Protein AF-A0A6P0P3L4-F1 (afdb_monomer_lite)

Sequence (74 aa):
MGIEESQSAQSVKDFISKQQIALKEAKETRYWLRLLIETEMIEPEKITKLLDECEQLMKILAKSIVTSKQKLKH

Structure (mmCIF, N/CA/C/O backbone):
data_AF-A0A6P0P3L4-F1
#
_entry.id   AF-A0A6P0P3L4-F1
#
loop_
_atom_site.group_PDB
_atom_site.id
_atom_site.type_symbol
_atom_site.label_atom_id
_atom_site.label_alt_id
_atom_site.label_comp_id
_atom_site.label_asym_id
_atom_site.label_entity_id
_atom_site.label_seq_id
_atom_site.pdbx_PDB_ins_code
_atom_site.Cartn_x
_atom_site.Cartn_y
_atom_site.Cartn_z
_atom_site.occupancy
_atom_site.B_iso_or_equiv
_atom_site.auth_seq_id
_atom_site.auth_comp_id
_atom_site.auth_asym_id
_atom_site.auth_atom_id
_atom_site.pdbx_PDB_model_num
ATOM 1 N N . MET A 1 1 ? -16.766 3.150 32.235 1.00 50.56 1 MET A N 1
ATOM 2 C CA . MET A 1 1 ? -15.639 3.715 31.475 1.00 50.56 1 MET A CA 1
ATOM 3 C C . MET A 1 1 ? -14.370 3.471 32.273 1.00 50.56 1 MET A C 1
ATOM 5 O O . MET A 1 1 ? -13.914 4.328 33.022 1.00 50.56 1 MET A O 1
ATOM 9 N N . GLY A 1 2 ? -13.914 2.221 32.237 1.00 50.97 2 GLY A N 1
ATOM 10 C CA . GLY A 1 2 ? -12.746 1.765 32.989 1.00 50.97 2 GLY A CA 1
ATOM 11 C C . GLY A 1 2 ? -11.456 2.247 32.331 1.00 50.97 2 GLY A C 1
ATOM 12 O O . GLY A 1 2 ? -11.410 2.464 31.121 1.00 50.97 2 GLY A O 1
ATOM 13 N N . ILE A 1 3 ? -10.394 2.405 33.119 1.00 64.69 3 ILE A N 1
ATOM 14 C CA . ILE A 1 3 ? -9.064 2.819 32.641 1.00 64.69 3 ILE A CA 1
ATOM 15 C C . ILE A 1 3 ? -8.574 1.909 31.490 1.00 64.69 3 ILE A C 1
ATOM 17 O O . ILE A 1 3 ? -7.943 2.397 30.554 1.00 64.69 3 ILE A O 1
ATOM 21 N N . GLU A 1 4 ? -8.942 0.624 31.499 1.00 62.16 4 GLU A N 1
ATOM 22 C CA . GLU A 1 4 ? -8.629 -0.358 30.446 1.00 62.16 4 GLU A CA 1
ATOM 23 C C . GLU A 1 4 ? -9.285 -0.051 29.088 1.00 62.16 4 GLU A C 1
ATOM 25 O O . GLU A 1 4 ? -8.644 -0.195 28.043 1.00 62.16 4 GLU A O 1
ATOM 30 N N . GLU A 1 5 ? -10.531 0.432 29.075 1.00 61.06 5 GLU A N 1
ATOM 31 C CA . GLU A 1 5 ? -11.233 0.828 27.843 1.00 61.06 5 GLU A CA 1
ATOM 32 C C . GLU A 1 5 ? -10.581 2.076 27.232 1.00 61.06 5 GLU A C 1
ATOM 34 O O . GLU A 1 5 ? -10.382 2.160 26.019 1.00 61.06 5 GLU A O 1
ATOM 39 N N . SER A 1 6 ? -10.174 3.024 28.084 1.00 62.06 6 SER A N 1
ATOM 40 C CA . SER A 1 6 ? -9.480 4.250 27.673 1.00 62.06 6 SER A CA 1
ATOM 41 C C . SER A 1 6 ? -8.090 3.962 27.089 1.00 62.06 6 SER A C 1
ATOM 43 O O . SER A 1 6 ? -7.742 4.479 26.024 1.00 62.06 6 SER A O 1
ATOM 45 N N . GLN A 1 7 ? -7.313 3.076 27.723 1.00 66.75 7 GLN A N 1
ATOM 46 C CA . GLN A 1 7 ? -6.001 2.661 27.213 1.00 66.75 7 GLN A CA 1
ATOM 47 C C . GLN A 1 7 ? -6.110 1.888 25.892 1.00 66.75 7 GLN A C 1
ATOM 49 O O . GLN A 1 7 ? -5.350 2.154 24.957 1.00 66.75 7 GLN A O 1
ATOM 54 N N . SER A 1 8 ? -7.090 0.989 25.773 1.00 71.06 8 SER A N 1
ATOM 55 C CA . SER A 1 8 ? -7.338 0.235 24.539 1.00 71.06 8 SER A CA 1
ATOM 56 C C . SER A 1 8 ? -7.742 1.160 23.389 1.00 71.06 8 SER A C 1
ATOM 58 O O . SER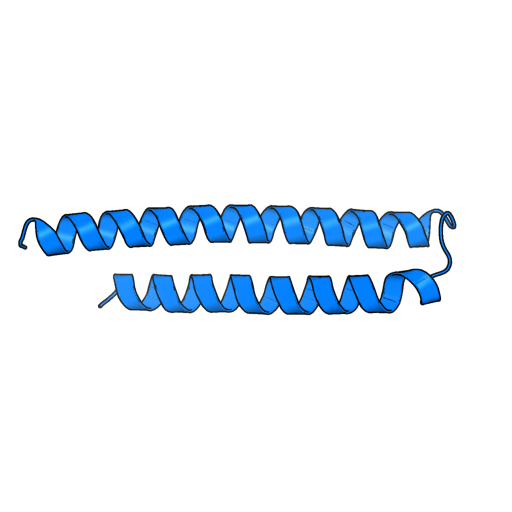 A 1 8 ? -7.173 1.086 22.299 1.00 71.06 8 SER A O 1
ATOM 60 N N . ALA A 1 9 ? -8.658 2.102 23.633 1.00 75.12 9 ALA A N 1
ATOM 61 C CA . ALA A 1 9 ? -9.063 3.091 22.637 1.00 75.12 9 ALA A CA 1
ATOM 62 C C . ALA A 1 9 ? -7.896 3.995 22.202 1.00 75.12 9 ALA A C 1
ATOM 64 O O . ALA A 1 9 ? -7.777 4.324 21.018 1.00 75.12 9 ALA A O 1
ATOM 65 N N . GLN A 1 10 ? -7.010 4.376 23.127 1.00 79.44 10 GLN A N 1
ATOM 66 C CA . GLN A 1 10 ? -5.813 5.155 22.811 1.00 79.44 10 GLN A CA 1
ATOM 67 C C . GLN A 1 10 ? -4.819 4.358 21.948 1.00 79.44 10 GLN A C 1
ATOM 69 O O . GLN A 1 10 ? -4.311 4.885 20.957 1.00 79.44 10 GLN A O 1
ATOM 74 N N . SER A 1 11 ? -4.591 3.080 22.264 1.00 87.50 11 SER A N 1
ATOM 75 C CA . SER A 1 11 ? -3.718 2.190 21.486 1.00 87.50 11 SER A CA 1
ATOM 76 C C . SER A 1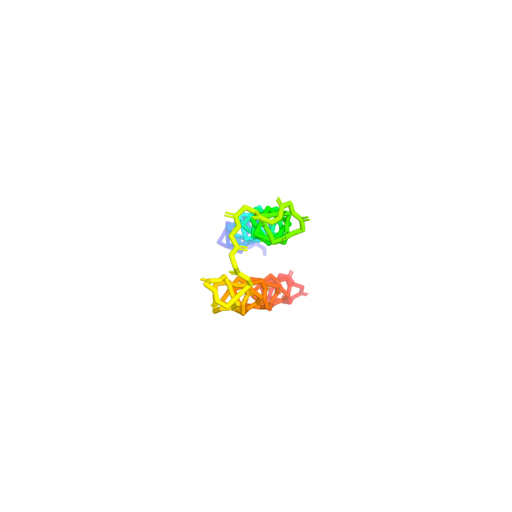 11 ? -4.250 1.944 20.066 1.00 87.50 11 SER A C 1
ATOM 78 O O . SER A 1 11 ? -3.498 2.015 19.094 1.00 87.50 11 SER A O 1
ATOM 80 N N . VAL A 1 12 ? -5.565 1.750 19.908 1.00 90.88 12 VAL A N 1
ATOM 81 C CA . VAL A 1 12 ? -6.189 1.566 18.585 1.00 90.88 12 VAL A CA 1
ATOM 82 C C . VAL A 1 12 ? -6.077 2.831 17.727 1.00 90.88 12 VAL A C 1
ATOM 84 O O . VAL A 1 12 ? -5.852 2.730 16.519 1.00 90.88 12 VAL A O 1
ATOM 87 N N . LYS A 1 13 ? -6.186 4.029 18.319 1.00 92.62 13 LYS A N 1
ATOM 88 C CA . LYS A 1 13 ? -5.961 5.296 17.599 1.00 92.62 13 LYS A CA 1
ATOM 89 C C . LYS A 1 13 ? -4.521 5.425 17.100 1.00 92.62 13 LYS A C 1
ATOM 91 O O . LYS A 1 13 ? -4.326 5.814 15.949 1.00 92.62 13 LYS A O 1
ATOM 96 N N . ASP A 1 14 ? -3.536 5.069 17.925 1.00 93.50 14 ASP A N 1
ATOM 97 C CA . ASP A 1 14 ? -2.123 5.055 17.524 1.00 93.50 14 ASP A CA 1
ATOM 98 C C . ASP A 1 14 ? -1.867 4.048 16.391 1.00 93.50 14 ASP A C 1
ATOM 100 O O . ASP A 1 14 ? -1.259 4.390 15.375 1.00 93.50 14 ASP A O 1
ATOM 104 N N . PHE A 1 15 ? -2.432 2.841 16.497 1.00 93.62 15 PHE A N 1
ATOM 105 C CA . PHE A 1 15 ? -2.380 1.844 15.428 1.00 93.62 15 PHE A CA 1
ATOM 106 C C . PHE A 1 15 ? -2.957 2.386 14.111 1.00 93.62 15 PHE A C 1
ATOM 108 O O . PHE A 1 15 ? -2.315 2.287 13.067 1.00 93.62 15 PHE A O 1
ATOM 115 N N . ILE A 1 16 ? -4.140 3.012 14.144 1.00 95.88 16 ILE A N 1
ATOM 116 C CA . ILE A 1 16 ? -4.752 3.627 12.955 1.00 95.88 16 ILE A CA 1
ATOM 117 C C . ILE A 1 16 ? -3.843 4.712 12.364 1.00 95.88 16 ILE A C 1
ATOM 119 O O . ILE A 1 16 ? -3.665 4.738 11.146 1.00 95.88 16 ILE A O 1
ATOM 123 N N . SER A 1 17 ? -3.263 5.576 13.201 1.00 96.44 17 SER A N 1
ATOM 124 C CA . SER A 1 17 ? -2.359 6.648 12.765 1.00 96.44 17 SER A CA 1
ATOM 125 C C . SER A 1 17 ? -1.150 6.090 12.008 1.00 96.44 17 SER A C 1
ATOM 127 O O . SER A 1 17 ? -0.880 6.490 10.875 1.00 96.44 17 SER A O 1
ATOM 129 N N . LYS A 1 18 ? -0.484 5.075 12.572 1.00 96.62 18 LYS A N 1
ATOM 130 C CA . LYS A 1 18 ? 0.660 4.399 11.939 1.00 96.62 18 LYS A CA 1
ATOM 131 C C . LYS A 1 18 ? 0.286 3.751 10.605 1.00 96.62 18 LYS A C 1
ATOM 133 O O . LYS A 1 18 ? 0.998 3.922 9.620 1.00 96.62 18 LYS A O 1
ATOM 138 N N . GLN A 1 19 ? -0.872 3.093 10.533 1.00 97.31 19 GLN A N 1
ATOM 139 C CA . GLN A 1 19 ? -1.365 2.511 9.280 1.00 97.31 19 GLN A CA 1
ATOM 140 C C . GLN A 1 19 ? -1.678 3.583 8.220 1.00 97.31 19 GLN A C 1
ATOM 142 O O . GLN A 1 19 ? -1.480 3.349 7.029 1.00 97.31 19 GLN A O 1
ATOM 147 N N . GLN A 1 20 ? -2.161 4.765 8.623 1.00 97.69 20 GLN A N 1
ATOM 148 C CA . GLN A 1 20 ? -2.388 5.885 7.703 1.00 97.69 20 GLN A CA 1
ATOM 149 C C . GLN A 1 20 ? -1.078 6.451 7.147 1.00 97.69 20 GLN A C 1
ATOM 151 O O . GLN A 1 20 ? -1.039 6.788 5.963 1.00 97.69 20 GLN A O 1
ATOM 156 N N . ILE A 1 21 ? -0.023 6.523 7.966 1.00 98.00 21 ILE A N 1
ATOM 157 C CA . ILE A 1 21 ? 1.324 6.906 7.519 1.00 98.00 21 ILE A CA 1
ATOM 158 C C . ILE A 1 21 ? 1.834 5.889 6.493 1.00 98.00 21 ILE A C 1
ATOM 160 O O . ILE A 1 21 ? 2.143 6.278 5.371 1.00 98.00 21 ILE A O 1
ATOM 164 N N . ALA A 1 22 ? 1.782 4.591 6.808 1.00 97.81 22 ALA A N 1
ATOM 165 C CA . ALA A 1 22 ? 2.189 3.534 5.879 1.00 97.81 22 ALA A CA 1
ATOM 166 C C . ALA A 1 22 ? 1.404 3.578 4.553 1.00 97.81 22 ALA A C 1
ATOM 168 O O . ALA A 1 22 ? 1.968 3.405 3.475 1.00 97.81 22 ALA A O 1
ATOM 169 N N . LEU A 1 23 ? 0.094 3.860 4.598 1.00 98.38 23 LEU A N 1
ATOM 170 C CA . LEU A 1 23 ? -0.720 4.012 3.388 1.00 98.38 23 LEU A CA 1
ATOM 171 C C . LEU A 1 23 ? -0.316 5.243 2.561 1.00 98.38 23 LEU A C 1
ATOM 173 O O . LEU A 1 23 ? -0.420 5.212 1.334 1.00 98.38 23 LEU A O 1
ATOM 177 N N . LYS A 1 24 ? 0.102 6.335 3.210 1.00 98.25 24 LYS A N 1
ATOM 178 C CA . LYS A 1 24 ? 0.618 7.526 2.527 1.00 98.25 24 LYS A CA 1
ATOM 179 C C . LYS A 1 24 ? 1.945 7.208 1.837 1.00 98.25 24 LYS A C 1
ATOM 181 O O . LYS A 1 24 ? 2.064 7.462 0.644 1.00 98.25 24 LYS A O 1
ATOM 186 N N . GLU A 1 25 ? 2.879 6.589 2.552 1.00 98.12 25 GLU A N 1
ATOM 187 C CA . GLU A 1 25 ? 4.181 6.183 2.012 1.00 98.12 25 GLU A CA 1
ATOM 188 C C . GLU A 1 25 ? 4.021 5.208 0.838 1.00 98.12 25 GLU A C 1
ATOM 190 O O . GLU A 1 25 ? 4.608 5.422 -0.216 1.00 98.12 25 GLU A O 1
ATOM 195 N N . ALA A 1 26 ? 3.127 4.216 0.936 1.00 97.88 26 ALA A N 1
ATOM 196 C CA . ALA A 1 26 ? 2.848 3.294 -0.169 1.00 97.88 26 ALA A CA 1
ATOM 197 C C . ALA A 1 26 ? 2.320 4.010 -1.430 1.00 97.88 26 ALA A C 1
ATOM 199 O O . ALA A 1 26 ? 2.677 3.649 -2.553 1.00 97.88 26 ALA A O 1
ATOM 200 N N . LYS A 1 27 ? 1.497 5.057 -1.272 1.00 97.88 27 LYS A N 1
ATOM 201 C CA . LYS A 1 27 ? 1.044 5.884 -2.406 1.00 97.88 27 LYS A CA 1
ATOM 202 C C . LYS A 1 27 ? 2.198 6.653 -3.045 1.00 97.88 27 LYS A C 1
ATOM 204 O O . LYS A 1 27 ? 2.244 6.738 -4.271 1.00 97.88 27 LYS A O 1
ATOM 209 N N . GLU A 1 28 ? 3.105 7.196 -2.237 1.00 98.19 28 GLU A N 1
ATOM 210 C CA . GLU A 1 28 ? 4.312 7.878 -2.717 1.00 98.19 28 GLU A CA 1
ATOM 211 C C . GLU A 1 28 ? 5.239 6.893 -3.447 1.00 98.19 28 GLU A C 1
ATOM 213 O O . GLU A 1 28 ? 5.670 7.178 -4.561 1.00 98.19 28 GLU A O 1
ATOM 218 N N . THR A 1 29 ? 5.459 5.688 -2.910 1.00 97.00 29 THR A N 1
ATOM 219 C CA . THR A 1 29 ? 6.206 4.621 -3.597 1.00 97.00 29 THR A CA 1
ATOM 220 C C . THR A 1 29 ? 5.584 4.280 -4.948 1.00 97.00 29 THR A C 1
ATOM 222 O O . THR A 1 29 ? 6.286 4.244 -5.955 1.00 97.00 29 THR A O 1
ATOM 225 N N . ARG A 1 30 ? 4.260 4.085 -5.010 1.00 97.19 30 ARG A N 1
ATOM 226 C CA . ARG A 1 30 ? 3.553 3.814 -6.271 1.00 97.19 30 ARG A CA 1
ATOM 227 C C . ARG A 1 30 ? 3.719 4.945 -7.285 1.00 97.19 30 ARG A C 1
ATOM 229 O O . ARG A 1 30 ? 3.817 4.671 -8.479 1.00 97.19 30 ARG A O 1
ATOM 236 N N . TYR A 1 31 ? 3.717 6.196 -6.827 1.00 97.00 31 TYR A N 1
ATOM 237 C CA . TYR A 1 31 ? 3.986 7.353 -7.678 1.00 97.00 31 TYR A CA 1
ATOM 238 C C . TYR A 1 31 ? 5.404 7.292 -8.257 1.00 97.00 31 TYR A C 1
ATOM 240 O O . TYR A 1 31 ? 5.554 7.374 -9.472 1.00 97.00 31 TYR A O 1
ATOM 248 N N . TRP A 1 32 ? 6.424 7.044 -7.431 1.00 97.19 32 TRP A N 1
ATOM 249 C CA . TRP A 1 32 ? 7.805 6.918 -7.909 1.00 97.19 32 TRP A CA 1
ATOM 250 C C . TRP A 1 32 ? 7.996 5.752 -8.882 1.00 97.19 32 TRP A C 1
ATOM 252 O O . TRP A 1 32 ? 8.660 5.917 -9.900 1.00 97.19 32 TRP A O 1
ATOM 262 N N . LEU A 1 33 ? 7.364 4.601 -8.631 1.00 95.38 33 LEU A N 1
ATOM 263 C CA . LEU A 1 33 ? 7.394 3.460 -9.553 1.00 95.38 33 LEU A CA 1
ATOM 264 C C . LEU A 1 33 ? 6.779 3.795 -10.918 1.00 95.38 33 LEU A C 1
ATOM 266 O O . LEU A 1 33 ? 7.290 3.351 -11.940 1.00 95.38 33 LEU A O 1
ATOM 270 N N . ARG A 1 34 ? 5.698 4.585 -10.947 1.00 94.75 34 ARG A N 1
ATOM 271 C CA . ARG A 1 34 ? 5.100 5.071 -12.200 1.00 94.75 34 ARG A CA 1
ATOM 272 C C . ARG A 1 34 ? 5.998 6.079 -12.897 1.00 94.75 34 ARG A C 1
ATOM 274 O O . ARG A 1 34 ? 6.187 5.965 -14.100 1.00 94.75 34 ARG A O 1
ATOM 281 N N . LEU A 1 35 ? 6.596 6.997 -12.140 1.00 96.38 35 LEU A N 1
ATOM 282 C CA . LEU A 1 35 ? 7.503 7.990 -12.698 1.00 96.38 35 LEU A CA 1
ATOM 283 C C . LEU A 1 35 ? 8.708 7.331 -13.377 1.00 96.38 35 LEU A C 1
ATOM 285 O O . LEU A 1 35 ? 9.067 7.745 -14.465 1.00 96.38 35 LEU A O 1
ATOM 289 N N . LEU A 1 36 ? 9.279 6.274 -12.788 1.00 95.81 36 LEU A N 1
ATOM 290 C CA . LEU A 1 36 ? 10.386 5.515 -13.394 1.00 95.81 36 LEU A CA 1
ATOM 291 C C . LEU A 1 36 ? 10.031 4.901 -14.758 1.00 95.81 36 LEU A C 1
ATOM 293 O O . LEU A 1 36 ? 10.911 4.747 -15.603 1.00 95.81 36 LEU A O 1
ATOM 297 N N . ILE A 1 37 ? 8.760 4.542 -14.958 1.00 94.50 37 ILE A N 1
ATOM 298 C CA . ILE A 1 37 ? 8.254 4.058 -16.246 1.00 94.50 37 ILE A CA 1
ATOM 299 C C . ILE A 1 37 ? 8.066 5.236 -17.208 1.00 94.50 37 ILE A C 1
ATOM 301 O O . ILE A 1 37 ? 8.493 5.168 -18.355 1.00 94.50 37 ILE A O 1
ATOM 305 N N . GLU A 1 38 ? 7.445 6.321 -16.741 1.00 94.81 38 GLU A N 1
ATOM 306 C CA . GLU A 1 38 ? 7.170 7.520 -17.545 1.00 94.81 38 GLU A CA 1
ATOM 307 C C . GLU A 1 38 ? 8.446 8.232 -18.016 1.00 94.81 38 GLU A C 1
ATOM 309 O O . GLU A 1 38 ? 8.449 8.840 -19.082 1.00 94.81 38 GLU A O 1
ATOM 314 N N . THR A 1 39 ? 9.536 8.143 -17.251 1.00 97.06 39 THR A N 1
ATOM 315 C CA . THR A 1 39 ? 10.850 8.690 -17.619 1.00 97.06 39 THR A CA 1
ATOM 316 C C . THR A 1 39 ? 11.710 7.717 -18.426 1.00 97.06 39 THR A C 1
ATOM 318 O O . THR A 1 39 ? 12.890 7.995 -18.631 1.00 97.06 39 THR A O 1
ATOM 321 N N . GLU A 1 40 ? 11.152 6.576 -18.850 1.00 95.00 40 GLU A N 1
ATOM 322 C CA . GLU A 1 40 ? 11.842 5.524 -19.615 1.00 95.00 40 GLU A CA 1
ATOM 323 C C . GLU A 1 40 ? 13.125 5.005 -18.929 1.00 95.00 40 GLU A C 1
ATOM 325 O O . GLU A 1 40 ? 14.005 4.424 -19.563 1.00 95.00 40 GLU A O 1
ATOM 330 N N . MET A 1 41 ? 13.245 5.184 -17.606 1.00 95.12 41 MET A N 1
ATOM 331 C CA . MET A 1 41 ? 14.414 4.741 -16.838 1.00 95.12 41 MET A CA 1
ATOM 332 C C . MET A 1 41 ? 14.428 3.225 -16.645 1.00 95.12 41 MET A C 1
ATOM 334 O O . MET A 1 41 ? 15.493 2.633 -16.461 1.00 95.12 41 MET A O 1
ATOM 338 N N . ILE A 1 42 ? 13.247 2.598 -16.630 1.00 94.44 42 ILE A N 1
ATOM 339 C CA . ILE A 1 42 ? 13.068 1.157 -16.463 1.00 94.44 42 ILE A CA 1
ATOM 340 C C . ILE A 1 42 ? 11.903 0.680 -17.342 1.00 94.44 42 ILE A C 1
ATOM 342 O O . ILE A 1 42 ? 10.844 1.300 -17.382 1.00 94.44 42 ILE A O 1
ATOM 346 N N . GLU A 1 43 ? 12.090 -0.464 -18.001 1.00 93.50 43 GLU A N 1
ATOM 347 C CA . GLU A 1 43 ? 11.044 -1.165 -18.756 1.00 93.50 43 GLU A CA 1
ATOM 348 C C . GLU A 1 43 ? 9.818 -1.498 -17.873 1.00 93.50 43 GLU A C 1
ATOM 350 O O . GLU A 1 43 ? 9.990 -2.061 -16.780 1.00 93.50 43 GLU A O 1
ATOM 355 N N . PRO A 1 44 ? 8.578 -1.216 -18.326 1.00 91.81 44 PRO A N 1
ATOM 356 C CA . PRO A 1 44 ? 7.356 -1.480 -17.562 1.00 91.81 44 PRO A CA 1
ATOM 357 C C . PRO A 1 44 ? 7.250 -2.916 -17.034 1.00 91.81 44 PRO A C 1
ATOM 359 O O . PRO A 1 44 ? 6.782 -3.147 -15.914 1.00 91.81 44 PRO A O 1
ATOM 362 N N . GLU A 1 45 ? 7.714 -3.896 -17.807 1.00 94.31 45 GLU A N 1
ATOM 363 C CA . GLU A 1 45 ? 7.650 -5.324 -17.494 1.00 94.31 45 GLU A CA 1
ATOM 364 C C . GLU A 1 45 ? 8.431 -5.661 -16.215 1.00 94.31 45 GLU A C 1
ATOM 366 O O . GLU A 1 45 ? 8.028 -6.543 -15.454 1.00 94.3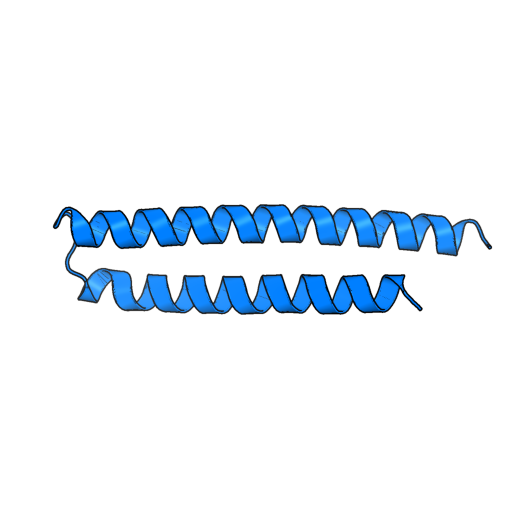1 45 GLU A O 1
ATOM 371 N N . LYS A 1 46 ? 9.506 -4.913 -15.924 1.00 93.06 46 LYS A N 1
ATOM 372 C CA . LYS A 1 46 ? 10.348 -5.099 -14.729 1.00 93.06 46 LYS A CA 1
ATOM 373 C C . LYS A 1 46 ? 9.689 -4.573 -13.451 1.00 93.06 46 LYS A C 1
ATOM 375 O O . LYS A 1 46 ? 10.039 -5.017 -12.361 1.00 93.06 46 LYS A O 1
ATOM 380 N N . ILE A 1 47 ? 8.736 -3.645 -13.571 1.00 94.88 47 ILE A N 1
ATOM 381 C CA . ILE A 1 47 ? 8.087 -2.966 -12.435 1.00 94.88 47 ILE A CA 1
ATOM 382 C C . ILE A 1 47 ? 6.621 -3.385 -12.262 1.00 94.88 47 ILE A C 1
ATOM 384 O O . ILE A 1 47 ? 6.068 -3.237 -11.175 1.00 94.88 47 ILE A O 1
ATOM 388 N N . THR A 1 48 ? 5.988 -3.968 -13.282 1.00 93.81 48 THR A N 1
ATOM 389 C CA . THR A 1 48 ? 4.562 -4.343 -13.255 1.00 93.81 48 THR A CA 1
ATOM 390 C C . THR A 1 48 ? 4.191 -5.180 -12.025 1.00 93.81 48 THR A C 1
ATOM 392 O O . THR A 1 48 ? 3.202 -4.881 -11.358 1.00 93.81 48 THR A O 1
ATOM 395 N N . LYS A 1 49 ? 5.020 -6.169 -11.660 1.00 95.25 49 LYS A N 1
ATOM 396 C CA . LYS A 1 49 ? 4.796 -6.989 -10.459 1.00 95.25 49 LYS A CA 1
ATOM 397 C C . LYS A 1 49 ? 4.897 -6.175 -9.161 1.00 95.25 49 LYS A C 1
ATOM 399 O O . LYS A 1 49 ? 4.061 -6.334 -8.279 1.00 95.25 49 LYS A O 1
ATOM 404 N N . LEU A 1 50 ? 5.871 -5.268 -9.063 1.00 95.19 50 LEU A N 1
ATOM 405 C CA . LEU A 1 50 ? 6.038 -4.386 -7.899 1.00 95.19 50 LEU A CA 1
ATOM 406 C C . LEU A 1 50 ? 4.878 -3.392 -7.759 1.00 95.19 50 LEU A C 1
ATOM 408 O O . LEU A 1 50 ? 4.445 -3.102 -6.646 1.00 95.19 50 LEU A O 1
ATOM 412 N N . LEU A 1 51 ? 4.356 -2.877 -8.875 1.00 96.12 51 LEU A N 1
ATOM 413 C CA . LEU A 1 51 ? 3.175 -2.012 -8.874 1.00 96.12 51 LEU A CA 1
ATOM 414 C C . LEU A 1 51 ? 1.928 -2.750 -8.382 1.00 96.12 51 LEU A C 1
ATOM 416 O O . LEU A 1 51 ? 1.169 -2.175 -7.600 1.00 96.12 51 LEU A O 1
ATOM 420 N N . ASP A 1 52 ? 1.734 -3.999 -8.811 1.00 96.81 52 ASP A N 1
ATOM 421 C CA . ASP A 1 52 ? 0.628 -4.836 -8.341 1.00 96.81 52 ASP A CA 1
ATOM 422 C C . ASP A 1 52 ? 0.751 -5.137 -6.840 1.00 96.81 52 ASP A C 1
ATOM 424 O O . ASP A 1 52 ? -0.183 -4.877 -6.082 1.00 96.81 52 ASP A O 1
ATOM 428 N N . GLU A 1 53 ? 1.926 -5.568 -6.373 1.00 97.19 53 GLU A N 1
ATOM 429 C CA . GLU A 1 53 ? 2.190 -5.793 -4.944 1.00 97.19 53 GLU A CA 1
ATOM 430 C C . GLU A 1 53 ? 1.946 -4.524 -4.110 1.00 97.19 53 GLU A C 1
ATOM 432 O O . GLU A 1 53 ? 1.288 -4.567 -3.067 1.00 97.19 53 GLU A O 1
ATOM 437 N N . CYS A 1 54 ? 2.402 -3.365 -4.593 1.00 97.50 54 CYS A N 1
ATOM 438 C CA . CYS A 1 54 ? 2.162 -2.081 -3.940 1.00 97.50 54 CYS A CA 1
ATOM 439 C C . CYS A 1 54 ? 0.658 -1.765 -3.840 1.00 97.50 54 CYS A C 1
ATOM 441 O O . CYS A 1 54 ? 0.172 -1.314 -2.799 1.00 97.50 54 CYS A O 1
ATOM 443 N N . GLU A 1 55 ? -0.113 -2.053 -4.891 1.00 97.19 55 GLU A N 1
ATOM 444 C CA . GLU A 1 55 ? -1.562 -1.865 -4.884 1.00 97.19 55 GLU A CA 1
ATOM 445 C C . GLU A 1 55 ? -2.277 -2.833 -3.926 1.00 97.19 55 GLU A C 1
ATOM 447 O O . GLU A 1 55 ? -3.204 -2.429 -3.211 1.00 97.19 55 GLU A O 1
ATOM 452 N N . GLN A 1 56 ? -1.837 -4.090 -3.855 1.00 98.25 56 GLN A N 1
ATOM 453 C CA . GLN A 1 56 ? -2.342 -5.066 -2.888 1.00 98.25 56 GLN A CA 1
ATOM 454 C C . GLN A 1 56 ? -2.078 -4.607 -1.446 1.00 98.25 56 GLN A C 1
ATOM 456 O O . GLN A 1 56 ? -2.999 -4.607 -0.621 1.00 98.25 56 GLN A O 1
ATOM 461 N N . LEU A 1 57 ? -0.868 -4.123 -1.148 1.00 97.81 57 LEU A N 1
ATOM 462 C CA . LEU A 1 57 ? -0.517 -3.566 0.163 1.00 97.81 57 LEU A CA 1
ATOM 463 C C . LEU A 1 57 ? -1.388 -2.360 0.521 1.00 97.81 57 LEU A C 1
ATOM 465 O O . LEU A 1 57 ? -1.934 -2.298 1.624 1.00 97.81 57 LEU A O 1
ATOM 469 N N . MET A 1 58 ? -1.603 -1.435 -0.417 1.00 98.19 58 MET A N 1
ATOM 470 C CA . MET A 1 58 ? -2.506 -0.302 -0.202 1.00 98.19 58 MET A CA 1
ATOM 471 C C . MET A 1 58 ? -3.932 -0.754 0.151 1.00 98.19 58 MET A C 1
ATOM 473 O O . MET A 1 58 ? -4.548 -0.183 1.055 1.00 98.19 58 MET A O 1
ATOM 477 N N . LYS A 1 59 ? -4.462 -1.784 -0.527 1.00 98.19 59 LYS A N 1
ATOM 478 C CA . LYS A 1 59 ? -5.795 -2.350 -0.245 1.00 98.19 59 LYS A CA 1
ATOM 479 C C . LYS A 1 59 ? -5.859 -2.964 1.156 1.00 98.19 59 LYS A C 1
ATOM 481 O O . LYS A 1 59 ? -6.821 -2.710 1.886 1.00 98.19 59 LYS A O 1
ATOM 486 N N . ILE A 1 60 ? -4.830 -3.711 1.557 1.00 98.12 60 ILE A N 1
ATOM 487 C CA . ILE A 1 60 ? -4.729 -4.320 2.892 1.00 98.12 60 ILE A CA 1
ATOM 488 C C . ILE A 1 60 ? -4.682 -3.238 3.979 1.00 98.12 60 ILE A C 1
ATOM 490 O O . ILE A 1 60 ? -5.470 -3.286 4.927 1.00 98.12 60 ILE A O 1
ATOM 49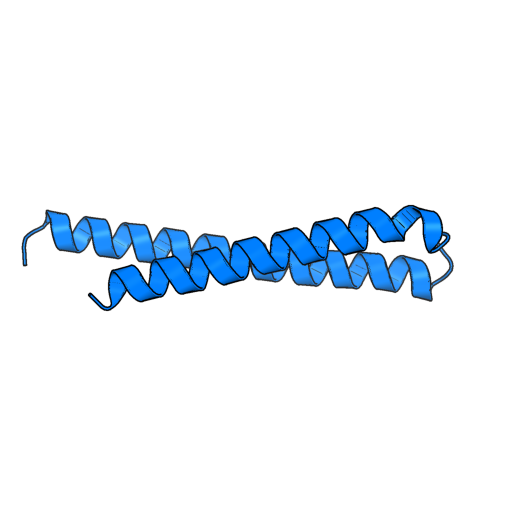4 N N . LEU A 1 61 ? -3.823 -2.227 3.823 1.00 97.50 61 LEU A N 1
ATOM 495 C CA . LEU A 1 61 ? -3.700 -1.109 4.764 1.00 97.50 61 LEU A CA 1
ATOM 496 C C . LEU A 1 61 ? -5.019 -0.340 4.892 1.00 97.50 61 LEU A C 1
ATOM 498 O O . LEU A 1 61 ? -5.502 -0.107 6.002 1.00 97.50 61 LEU A O 1
ATOM 502 N N . ALA A 1 62 ? -5.657 -0.011 3.765 1.00 97.75 62 ALA A N 1
ATOM 503 C CA . ALA A 1 62 ? -6.950 0.665 3.757 1.00 97.75 62 ALA A CA 1
ATOM 504 C C . ALA A 1 62 ? -8.031 -0.160 4.476 1.00 97.75 62 ALA A C 1
ATOM 506 O O . ALA A 1 62 ? -8.759 0.372 5.319 1.00 97.75 62 ALA A O 1
ATOM 507 N N . LYS A 1 63 ? -8.113 -1.469 4.205 1.00 98.06 63 LYS A N 1
ATOM 508 C CA . LYS A 1 63 ? -9.077 -2.360 4.864 1.00 98.06 63 LYS A CA 1
ATOM 509 C C . LYS A 1 63 ? -8.806 -2.494 6.364 1.00 98.06 63 LYS A C 1
ATOM 511 O O . LYS A 1 63 ? -9.758 -2.481 7.149 1.00 98.06 63 LYS A O 1
ATOM 516 N N . SER A 1 64 ? -7.538 -2.575 6.769 1.00 96.88 64 SER A N 1
ATOM 517 C CA . SER A 1 64 ? -7.119 -2.603 8.174 1.00 96.88 64 SER A CA 1
ATOM 518 C C . SER A 1 64 ? -7.561 -1.332 8.908 1.00 96.88 64 SER A C 1
ATOM 520 O O . SER A 1 64 ? -8.229 -1.429 9.935 1.00 96.88 64 SER A O 1
ATOM 522 N N . ILE A 1 65 ? -7.330 -0.146 8.329 1.00 96.31 65 ILE A N 1
ATOM 523 C CA . ILE A 1 65 ? -7.790 1.140 8.885 1.00 96.31 65 ILE A CA 1
ATOM 524 C C . ILE A 1 65 ? -9.312 1.167 9.052 1.00 96.31 65 ILE A C 1
ATOM 526 O O . ILE A 1 65 ? -9.806 1.559 10.110 1.00 96.31 65 ILE A O 1
ATOM 530 N N . VAL A 1 66 ? -10.067 0.763 8.024 1.00 96.69 66 VAL A N 1
ATOM 531 C CA . VAL A 1 66 ? -11.540 0.738 8.078 1.00 96.69 66 VAL A CA 1
ATOM 532 C C . VAL A 1 66 ? -12.025 -0.184 9.195 1.00 96.69 66 VAL A C 1
ATOM 534 O O . VAL A 1 66 ? -12.875 0.213 9.990 1.00 96.69 66 VAL A O 1
ATOM 537 N N . THR A 1 67 ? -11.444 -1.379 9.296 1.00 95.81 67 THR A N 1
ATOM 538 C CA . THR A 1 67 ? -11.811 -2.377 10.310 1.00 95.81 67 THR A CA 1
ATOM 539 C C . THR A 1 67 ? -11.492 -1.877 11.722 1.00 95.81 67 THR A C 1
ATOM 541 O O . THR A 1 67 ? -12.333 -1.966 12.615 1.00 95.81 67 THR A O 1
ATOM 544 N N . SER A 1 68 ? -10.318 -1.277 11.934 1.00 93.75 68 SER A N 1
ATOM 545 C CA . SER A 1 68 ? -9.939 -0.711 13.235 1.00 93.75 68 SER A CA 1
ATOM 546 C C . SER A 1 68 ? -10.806 0.487 13.629 1.00 93.75 68 SER A C 1
ATOM 548 O O . SER A 1 68 ? -11.171 0.620 14.793 1.00 93.75 68 SER A O 1
ATOM 550 N N . LYS A 1 69 ? -11.212 1.333 12.670 1.00 92.50 69 LYS A N 1
ATOM 551 C CA . LYS A 1 69 ? -12.153 2.437 12.925 1.00 92.50 69 LYS A CA 1
ATOM 552 C C . LYS A 1 69 ? -13.547 1.945 13.315 1.00 92.50 69 LYS A C 1
ATOM 554 O O . LYS A 1 69 ? -14.193 2.589 14.132 1.00 92.50 69 LYS A O 1
ATOM 559 N N . GLN A 1 70 ? -14.016 0.834 12.744 1.00 92.38 70 GLN A N 1
ATOM 560 C CA . GLN A 1 70 ? -15.301 0.230 13.118 1.00 92.38 70 GLN A CA 1
ATOM 561 C C . GLN A 1 70 ? -15.285 -0.280 14.562 1.00 92.38 70 GLN A C 1
ATOM 563 O O . GLN A 1 70 ? -16.234 -0.023 15.294 1.00 92.38 70 GLN A O 1
ATOM 568 N N . LYS A 1 71 ? -14.182 -0.906 14.995 1.00 86.81 71 LYS A N 1
ATOM 569 C CA . LYS A 1 71 ? -13.997 -1.354 16.386 1.00 86.81 71 LYS A CA 1
ATOM 570 C C . LYS A 1 71 ? -13.982 -0.219 17.414 1.00 86.81 71 LYS A C 1
ATOM 572 O O . LYS A 1 71 ? -14.219 -0.489 18.575 1.00 86.8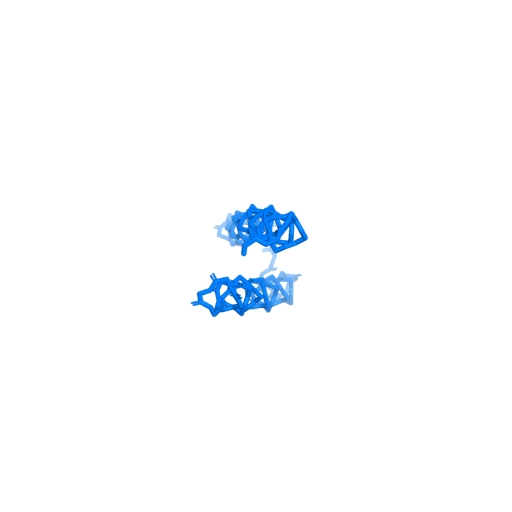1 71 LYS A O 1
ATOM 577 N N . LEU A 1 72 ? -13.677 1.015 17.003 1.00 83.56 72 LEU A N 1
ATOM 578 C CA . LEU A 1 72 ? -13.647 2.186 17.889 1.00 83.56 72 LEU A CA 1
ATOM 579 C C . LEU A 1 72 ? -15.012 2.896 18.007 1.00 83.56 72 LEU A C 1
ATOM 581 O O . LEU A 1 72 ? -15.162 3.798 18.825 1.00 83.56 72 LEU A O 1
ATOM 585 N N . LYS A 1 73 ? -15.963 2.577 17.116 1.00 74.12 73 LYS A N 1
ATOM 586 C CA . LYS A 1 73 ? -17.328 3.134 17.119 1.00 74.12 73 LYS A CA 1
ATOM 587 C C . LYS A 1 73 ? -18.311 2.297 17.943 1.00 74.12 73 LYS A C 1
ATOM 589 O O . LYS A 1 73 ? -19.392 2.798 18.241 1.00 74.12 73 LYS A O 1
ATOM 594 N N . HIS A 1 74 ? -17.951 1.048 18.223 1.00 53.41 74 HIS A N 1
ATOM 595 C CA . HIS A 1 74 ? -18.637 0.147 19.145 1.00 53.41 74 HIS A CA 1
ATOM 596 C C . HIS A 1 74 ? -17.950 0.195 20.503 1.00 53.41 74 HIS A C 1
ATOM 598 O O . HIS A 1 74 ? -18.683 0.042 21.501 1.00 53.41 74 HIS A O 1
#

Radius of gyration: 17.21 Å; chains: 1; bounding box: 33×16×53 Å

pLDDT: mean 90.47, std 12.38, range [50.56, 98.38]

Foldseek 3Di:
DDPVLVVVLVVLVVVLVVLVVVLVVLVVVLVVLVVCVVVVVDPCVVCVVVNVVSVVSNVVSVVSNVVSVVVNVD

Secondary structure (DSSP, 8-state):
--HHHHHHHHHHHHHHHHHHHHHHHHHHHHHHHHHH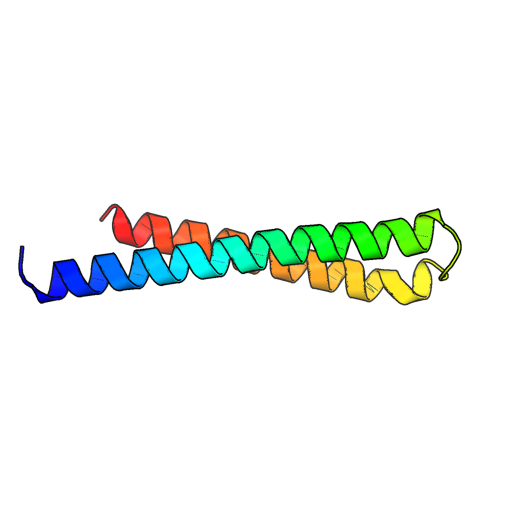HHTTSS-HHHHHHHHHHHHHHHHHHHHHHHHHHHHTT-